Protein AF-A0A951C8J6-F1 (afdb_monomer)

Nearest PDB structures (foldseek):
  8d44-assembly1_A  TM=5.710E-01  e=3.673E+00  Homo sapiens
  6ziq-assembly1_N  TM=4.668E-01  e=6.842E+00  Bos taurus

Solvent-accessib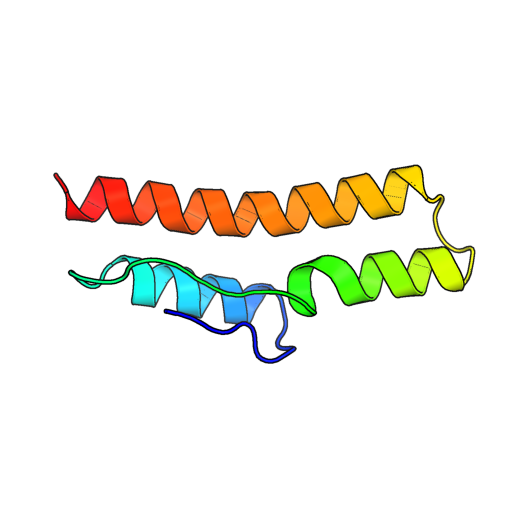le surface area (backbone atoms only — not comparable to full-atom values): 4255 Å² total; per-residue (Å²): 105,52,71,32,88,69,42,56,66,67,62,42,48,54,52,47,57,61,46,33,63,38,91,88,53,82,52,73,51,63,57,54,58,33,40,44,68,41,50,50,35,32,76,69,67,73,41,52,70,67,57,26,53,52,49,28,51,53,49,47,47,53,57,50,51,51,44,52,57,30,46,55,62,70,75,108

Structure (mmCIF, N/CA/C/O backbone):
data_AF-A0A951C8J6-F1
#
_entry.id   AF-A0A951C8J6-F1
#
loop_
_atom_site.group_PDB
_atom_site.id
_atom_site.type_symbol
_atom_site.label_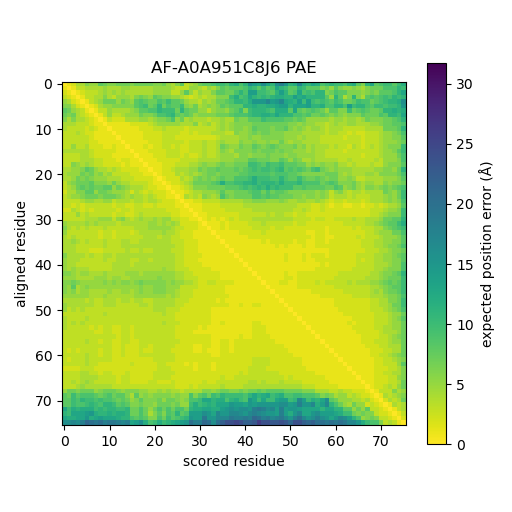atom_id
_atom_site.label_alt_id
_atom_site.label_comp_id
_atom_site.label_asym_id
_atom_site.label_entity_id
_atom_site.label_seq_id
_atom_site.pdbx_PDB_ins_code
_atom_site.Cartn_x
_atom_site.Cartn_y
_atom_site.Cartn_z
_atom_site.occupancy
_atom_site.B_iso_or_equiv
_atom_site.auth_seq_id
_atom_site.auth_comp_id
_atom_site.auth_asym_id
_atom_site.auth_atom_id
_atom_site.pdbx_PDB_model_num
ATOM 1 N N . MET A 1 1 ? -6.839 -8.258 12.521 1.00 73.38 1 MET A N 1
ATOM 2 C CA . MET A 1 1 ? -6.199 -7.554 11.386 1.00 73.38 1 MET A CA 1
ATOM 3 C C . MET A 1 1 ? -6.582 -8.211 10.066 1.00 73.38 1 MET A C 1
ATOM 5 O O . MET A 1 1 ? -6.823 -9.413 10.067 1.00 73.38 1 MET A O 1
ATOM 9 N N . VAL A 1 2 ? -6.648 -7.452 8.966 1.00 83.81 2 VAL A N 1
ATOM 10 C CA . VAL A 1 2 ? -6.920 -7.973 7.604 1.00 83.81 2 VAL A CA 1
ATOM 11 C C . VAL A 1 2 ? -5.612 -8.191 6.844 1.00 83.81 2 VAL A C 1
ATOM 13 O O . VAL A 1 2 ? -4.734 -7.333 6.879 1.00 83.81 2 VAL A O 1
ATOM 16 N N . LEU A 1 3 ? -5.498 -9.314 6.128 1.00 83.69 3 LEU A N 1
ATOM 17 C CA . LEU A 1 3 ? -4.380 -9.607 5.226 1.00 83.69 3 LEU A CA 1
ATOM 18 C C . LEU A 1 3 ? -4.839 -9.508 3.770 1.00 83.69 3 LEU A C 1
ATOM 20 O O . LEU A 1 3 ? -5.834 -10.129 3.402 1.00 83.69 3 LEU A O 1
ATOM 24 N N . GLY A 1 4 ? -4.074 -8.806 2.932 1.00 77.12 4 GLY A N 1
ATOM 25 C CA . GLY A 1 4 ? -4.417 -8.628 1.516 1.00 77.12 4 GLY A CA 1
ATOM 26 C C . GLY A 1 4 ? -4.331 -9.904 0.669 1.00 77.12 4 GLY A C 1
ATOM 27 O O . GLY A 1 4 ? -4.887 -9.948 -0.415 1.00 77.12 4 GLY A O 1
ATOM 28 N N . ARG A 1 5 ? -3.620 -10.946 1.131 1.00 82.81 5 ARG A N 1
ATOM 29 C CA . ARG A 1 5 ? -3.505 -12.287 0.504 1.00 82.81 5 ARG A CA 1
ATOM 30 C C . ARG A 1 5 ? -3.116 -12.350 -0.988 1.00 82.81 5 ARG A C 1
ATOM 32 O O . ARG A 1 5 ? -3.041 -13.442 -1.533 1.00 82.81 5 ARG A O 1
ATOM 39 N N . GLY A 1 6 ? -2.701 -11.240 -1.603 1.00 74.62 6 GLY A N 1
ATOM 40 C CA . GLY A 1 6 ? -2.432 -11.177 -3.049 1.00 74.62 6 GLY A CA 1
ATOM 41 C C . GLY A 1 6 ? -3.700 -11.030 -3.889 1.00 74.62 6 GLY A C 1
ATOM 42 O O . GLY A 1 6 ? -3.648 -11.231 -5.094 1.00 74.62 6 GLY A O 1
ATOM 43 N N . GLU A 1 7 ? -4.807 -10.694 -3.237 1.00 86.31 7 GLU A N 1
ATOM 44 C CA . GLU A 1 7 ? -6.104 -10.447 -3.849 1.00 86.31 7 GLU A CA 1
ATOM 45 C C . GLU A 1 7 ? -6.130 -9.068 -4.494 1.00 86.31 7 GLU A C 1
ATOM 47 O O . GLU A 1 7 ? -5.270 -8.216 -4.225 1.00 86.31 7 GLU A O 1
ATOM 52 N N . ASP A 1 8 ? -7.122 -8.846 -5.347 1.00 84.19 8 ASP A N 1
ATOM 53 C CA . ASP A 1 8 ? -7.289 -7.558 -5.998 1.00 84.19 8 ASP A CA 1
ATOM 54 C C . ASP A 1 8 ? -7.683 -6.446 -5.006 1.00 84.19 8 ASP A C 1
ATOM 56 O O . ASP A 1 8 ? -8.134 -6.674 -3.877 1.00 84.19 8 ASP A O 1
ATOM 60 N N . GLY A 1 9 ? -7.493 -5.197 -5.437 1.00 79.69 9 GLY A N 1
ATOM 61 C CA . GLY A 1 9 ? -7.781 -4.032 -4.604 1.00 79.69 9 GLY A CA 1
ATOM 62 C C . GLY A 1 9 ? -9.251 -3.922 -4.197 1.00 79.69 9 GLY A C 1
ATOM 63 O O . GLY A 1 9 ? -9.531 -3.419 -3.114 1.00 79.69 9 GLY A O 1
ATOM 64 N N . ALA A 1 10 ? -10.191 -4.404 -5.015 1.00 84.81 10 ALA A N 1
ATOM 65 C CA . ALA A 1 10 ? -11.614 -4.313 -4.703 1.00 84.81 10 ALA A CA 1
ATOM 66 C C . ALA A 1 10 ? -11.996 -5.245 -3.556 1.00 84.81 10 ALA A C 1
ATOM 68 O O . ALA A 1 10 ? -12.678 -4.822 -2.620 1.00 84.81 10 ALA A O 1
ATOM 69 N N . LYS A 1 11 ? -11.483 -6.475 -3.575 1.00 86.19 11 LYS A N 1
ATOM 70 C CA . LYS A 1 11 ? -11.710 -7.443 -2.508 1.00 86.19 11 LYS A CA 1
ATOM 71 C C . LYS A 1 11 ? -11.063 -7.008 -1.198 1.00 86.19 11 LYS A C 1
ATOM 73 O O . LYS A 1 11 ? -11.665 -7.130 -0.132 1.00 86.19 11 LYS A O 1
ATOM 78 N N . VAL A 1 12 ? -9.860 -6.439 -1.273 1.00 87.00 12 VAL A N 1
ATOM 79 C CA . VAL A 1 12 ? -9.185 -5.892 -0.091 1.00 87.00 12 VAL A CA 1
ATOM 80 C C . VAL A 1 12 ? -9.958 -4.713 0.504 1.00 87.00 12 VAL A C 1
ATOM 82 O O . VAL A 1 12 ? -10.097 -4.657 1.725 1.00 87.00 12 VAL A O 1
ATOM 85 N N . ARG A 1 13 ? -10.507 -3.815 -0.327 1.00 87.81 13 ARG A N 1
ATOM 86 C CA . ARG A 1 13 ? -11.377 -2.722 0.137 1.00 87.81 13 ARG A CA 1
ATOM 87 C C . ARG A 1 13 ? -12.599 -3.246 0.880 1.00 87.81 13 ARG A C 1
ATOM 89 O O . ARG A 1 13 ? -12.837 -2.819 2.001 1.00 87.81 13 ARG A O 1
ATOM 96 N N . GLU A 1 14 ? -13.323 -4.195 0.289 1.00 88.06 14 GLU A N 1
ATOM 97 C CA . GLU A 1 14 ? -14.501 -4.819 0.907 1.00 88.06 14 GLU A CA 1
ATOM 98 C C . GLU A 1 14 ? -14.165 -5.372 2.300 1.00 88.06 14 GLU A C 1
ATOM 100 O O . GLU A 1 14 ? -14.817 -5.032 3.287 1.00 88.06 14 GLU A O 1
ATOM 105 N N . TRP A 1 15 ? -13.090 -6.159 2.408 1.00 88.56 15 TRP A N 1
ATOM 106 C CA . TRP A 1 15 ? -12.668 -6.734 3.685 1.00 88.56 15 TRP A CA 1
ATOM 107 C C . TRP A 1 15 ? -12.238 -5.693 4.710 1.00 88.56 15 TRP A C 1
ATOM 109 O O . TRP A 1 15 ? -12.534 -5.859 5.892 1.00 88.56 15 TRP A O 1
ATOM 119 N N . LEU A 1 16 ? -11.533 -4.642 4.283 1.00 86.81 16 LEU A N 1
ATOM 120 C CA . LEU A 1 16 ? -11.128 -3.556 5.170 1.00 86.81 16 LEU A CA 1
ATOM 121 C C . LEU A 1 16 ? -12.337 -2.802 5.707 1.00 86.81 16 LEU A C 1
ATOM 123 O O . LEU A 1 16 ? -12.418 -2.602 6.914 1.00 86.81 16 LEU A O 1
ATOM 127 N N . THR A 1 17 ? -13.290 -2.449 4.846 1.00 86.00 17 THR A N 1
ATOM 128 C CA . THR A 1 17 ? -14.515 -1.758 5.257 1.00 86.00 17 THR A CA 1
ATOM 129 C C . THR A 1 17 ? -15.311 -2.595 6.256 1.00 86.00 17 THR A C 1
ATOM 131 O O . THR A 1 17 ? -15.707 -2.081 7.297 1.00 86.00 17 THR A O 1
ATOM 134 N N . THR A 1 18 ? -15.499 -3.894 6.000 1.00 86.50 18 THR A N 1
ATOM 135 C CA . THR A 1 18 ? -16.226 -4.771 6.930 1.00 86.50 18 THR A CA 1
ATOM 136 C C . THR A 1 18 ? -15.485 -4.958 8.253 1.00 86.50 18 THR A C 1
ATOM 138 O O . THR A 1 18 ? -16.096 -4.894 9.315 1.00 86.50 18 THR A O 1
ATOM 141 N N . ALA A 1 19 ? -14.174 -5.205 8.214 1.00 84.56 19 ALA A N 1
ATOM 142 C CA . ALA A 1 19 ? -13.413 -5.509 9.422 1.00 84.56 19 ALA A CA 1
ATOM 143 C C . ALA A 1 19 ? -13.166 -4.275 10.297 1.00 84.56 19 ALA A C 1
ATOM 145 O O . ALA A 1 19 ? -13.134 -4.404 11.518 1.00 84.56 19 ALA A O 1
ATOM 146 N N . ALA A 1 20 ? -13.008 -3.092 9.699 1.00 81.94 20 ALA A N 1
ATOM 147 C CA . ALA A 1 20 ? -12.751 -1.861 10.439 1.00 81.94 20 ALA A CA 1
ATOM 148 C C . ALA A 1 20 ? -13.963 -1.366 11.246 1.00 81.94 20 ALA A C 1
ATOM 150 O O . ALA A 1 20 ? -13.779 -0.627 12.206 1.00 81.94 20 ALA A O 1
ATOM 151 N N . ALA A 1 21 ? -15.173 -1.842 10.932 1.00 80.19 21 ALA A N 1
ATOM 152 C CA . ALA A 1 21 ? -16.371 -1.610 11.739 1.00 80.19 21 ALA A CA 1
ATOM 153 C C . ALA A 1 21 ? -16.434 -2.470 13.024 1.00 80.19 21 ALA A C 1
ATOM 155 O O . ALA A 1 21 ? -17.345 -2.305 13.834 1.00 80.19 21 ALA A O 1
ATOM 156 N N . VAL A 1 22 ? -15.504 -3.415 13.223 1.00 85.75 22 VAL A N 1
ATOM 157 C CA . VAL A 1 22 ? -15.509 -4.330 14.376 1.00 85.75 22 VAL A CA 1
ATOM 158 C C . VAL A 1 22 ? -14.687 -3.747 15.536 1.00 85.75 22 VAL A C 1
ATOM 160 O O . VAL A 1 22 ? -13.489 -3.497 15.366 1.00 85.75 22 VAL A O 1
ATOM 163 N N . PRO A 1 23 ? -15.263 -3.601 16.748 1.00 80.62 23 PRO A N 1
ATOM 164 C CA . PRO A 1 23 ? -14.511 -3.190 17.931 1.00 80.62 23 PRO A CA 1
ATOM 165 C C . PRO A 1 23 ? -13.314 -4.110 18.199 1.00 80.62 23 PRO A C 1
ATOM 167 O O . PRO A 1 23 ? -13.433 -5.335 18.195 1.00 80.62 23 PRO A O 1
ATOM 170 N N . GLY A 1 24 ? -12.141 -3.520 18.434 1.00 82.69 24 GLY A N 1
ATOM 171 C CA . GLY A 1 24 ? -10.891 -4.267 18.617 1.00 82.69 24 GLY A CA 1
ATOM 172 C C . GLY A 1 24 ? -10.151 -4.599 17.315 1.00 82.69 24 GLY A C 1
ATOM 173 O O . GLY A 1 24 ? -9.119 -5.272 17.346 1.00 82.69 24 GLY A O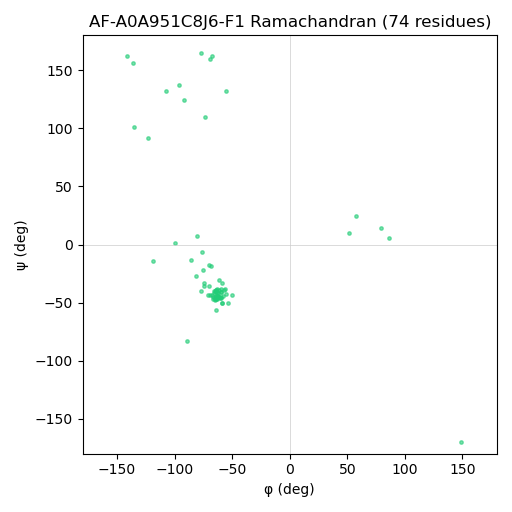 1
ATOM 174 N N . PHE A 1 25 ? -10.619 -4.111 16.163 1.00 86.12 25 PHE A N 1
ATOM 175 C CA . PHE A 1 25 ? -9.842 -4.158 14.930 1.00 86.12 25 PHE A CA 1
ATOM 176 C C . PHE A 1 25 ? -8.697 -3.132 14.949 1.00 86.12 25 PHE A C 1
ATOM 178 O O . PHE A 1 25 ? -8.913 -1.930 14.852 1.00 86.12 25 PHE A O 1
ATOM 185 N N . ILE A 1 26 ? -7.456 -3.616 15.055 1.00 86.56 26 ILE A N 1
ATOM 186 C CA . ILE A 1 26 ? -6.271 -2.762 15.272 1.00 86.56 26 ILE A CA 1
ATOM 187 C C . ILE A 1 26 ? -5.436 -2.445 14.017 1.00 86.56 26 ILE A C 1
ATOM 189 O O . ILE A 1 26 ? -4.404 -1.793 14.141 1.00 86.56 26 ILE A O 1
ATOM 193 N N . GLY A 1 27 ? -5.816 -2.918 12.821 1.00 88.75 27 GLY A N 1
ATOM 194 C CA . GLY A 1 27 ? -5.081 -2.595 11.586 1.00 88.75 27 GLY A CA 1
ATOM 195 C C . GLY A 1 27 ? -5.085 -3.672 10.499 1.00 88.75 27 GLY A C 1
ATOM 196 O O . GLY A 1 27 ? -5.795 -4.680 10.580 1.00 88.75 27 GLY A O 1
ATOM 197 N N . PHE A 1 28 ? -4.255 -3.473 9.473 1.00 91.94 28 PHE A N 1
ATOM 198 C CA . PHE A 1 28 ? -4.187 -4.310 8.273 1.00 91.94 28 PHE A CA 1
ATOM 199 C C . PHE A 1 28 ? -2.755 -4.532 7.769 1.00 91.94 28 PHE A C 1
ATOM 201 O O . PHE A 1 28 ? -1.842 -3.782 8.096 1.00 91.94 28 PHE A O 1
ATOM 208 N N . ALA A 1 29 ? -2.568 -5.554 6.931 1.00 92.06 29 ALA A N 1
ATOM 209 C CA . ALA A 1 29 ? -1.332 -5.814 6.201 1.00 92.06 29 ALA A CA 1
ATOM 210 C C . ALA A 1 29 ? -1.638 -6.158 4.733 1.00 92.06 29 ALA A C 1
ATOM 212 O O . ALA A 1 29 ? -2.019 -7.282 4.384 1.00 92.06 29 ALA A O 1
ATOM 213 N N . VAL A 1 30 ? -1.463 -5.171 3.851 1.00 90.81 30 VAL A N 1
ATOM 214 C CA . VAL A 1 30 ? -1.751 -5.270 2.413 1.00 90.81 30 VAL A CA 1
ATOM 215 C C . VAL A 1 30 ? -0.488 -4.926 1.620 1.00 90.81 30 VAL A C 1
ATOM 217 O O . VAL A 1 30 ? -0.204 -3.770 1.322 1.00 90.81 30 VAL A O 1
ATOM 220 N N . GLY A 1 31 ? 0.302 -5.957 1.309 1.00 91.56 31 GLY A N 1
ATOM 221 C CA . GLY A 1 31 ? 1.564 -5.829 0.575 1.00 91.56 31 GLY A CA 1
ATOM 222 C C . GLY A 1 31 ? 1.383 -5.912 -0.940 1.00 91.56 31 GLY A C 1
ATOM 223 O O . GLY A 1 31 ? 1.298 -4.891 -1.613 1.00 91.56 31 GLY A O 1
ATOM 224 N N . ARG A 1 32 ? 1.322 -7.139 -1.481 1.00 91.75 32 ARG A N 1
ATOM 225 C CA . ARG A 1 32 ? 1.313 -7.404 -2.936 1.00 91.75 32 ARG A CA 1
ATOM 226 C C . ARG A 1 32 ? 0.277 -6.575 -3.701 1.00 91.75 32 ARG A C 1
ATOM 228 O O . ARG A 1 32 ? 0.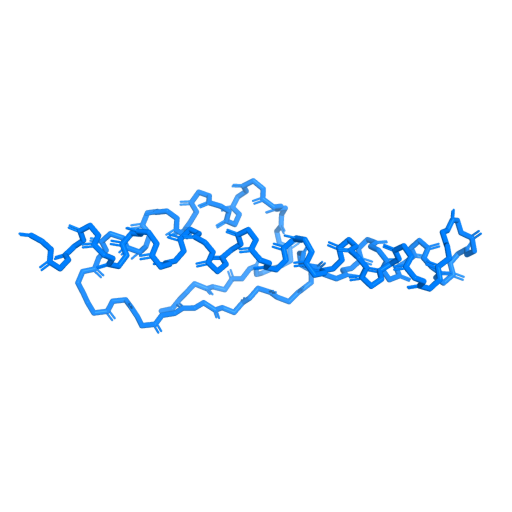621 -5.993 -4.718 1.00 91.75 32 ARG A O 1
ATOM 235 N N . THR A 1 33 ? -0.938 -6.439 -3.181 1.00 92.69 33 THR A N 1
ATOM 236 C CA . THR A 1 33 ? -1.997 -5.614 -3.787 1.00 92.69 33 THR A CA 1
ATOM 237 C C . THR A 1 33 ? -1.591 -4.137 -3.942 1.00 92.69 33 THR A C 1
ATOM 239 O O . THR A 1 33 ? -1.957 -3.484 -4.919 1.00 92.69 33 THR A O 1
ATOM 242 N N . SER A 1 34 ? -0.782 -3.613 -3.015 1.00 92.38 34 SER A N 1
ATOM 243 C CA . SER A 1 34 ? -0.299 -2.228 -3.029 1.00 92.38 34 SER A CA 1
ATOM 244 C C . SER A 1 34 ? 0.837 -2.014 -4.030 1.00 92.38 34 SER A C 1
ATOM 246 O O . SER A 1 34 ? 0.861 -0.984 -4.696 1.00 92.38 34 SER A O 1
ATOM 248 N N . PHE A 1 35 ? 1.774 -2.965 -4.156 1.00 94.62 35 PHE A N 1
ATOM 249 C CA . PHE A 1 35 ? 3.023 -2.724 -4.891 1.00 94.62 35 PHE A CA 1
ATOM 250 C C . PHE A 1 35 ? 3.302 -3.600 -6.109 1.00 94.62 35 PHE A C 1
ATOM 252 O O . PHE A 1 35 ? 4.189 -3.248 -6.881 1.00 94.62 35 PHE A O 1
ATOM 259 N N . TRP A 1 36 ? 2.599 -4.715 -6.312 1.00 94.81 36 TRP A N 1
ATOM 260 C CA . TRP A 1 36 ? 2.992 -5.707 -7.317 1.00 94.81 36 TRP A CA 1
ATOM 261 C C . TRP A 1 36 ? 2.934 -5.166 -8.750 1.00 94.81 36 TRP A C 1
ATOM 263 O O . TRP A 1 36 ? 3.964 -5.155 -9.423 1.00 94.81 36 TRP A O 1
ATOM 273 N N . ASP A 1 37 ? 1.786 -4.657 -9.207 1.00 95.50 37 ASP A N 1
ATOM 274 C CA . ASP A 1 37 ? 1.668 -4.187 -10.598 1.00 95.50 37 ASP A CA 1
ATOM 275 C C . ASP A 1 37 ? 2.563 -2.977 -10.899 1.00 95.50 37 ASP A C 1
ATOM 277 O O . ASP A 1 37 ? 3.243 -3.005 -11.925 1.00 95.50 37 ASP A O 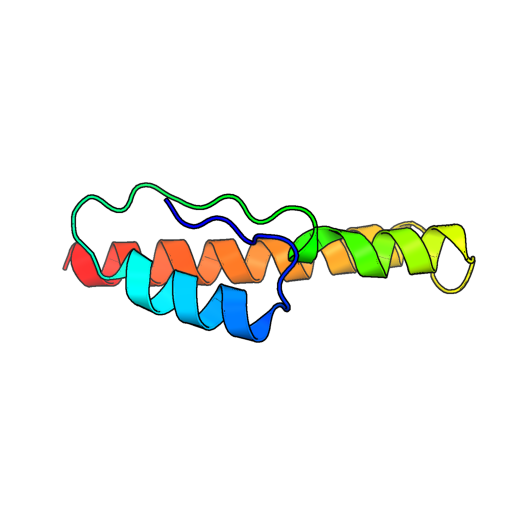1
ATOM 281 N N . PRO A 1 38 ? 2.636 -1.931 -10.045 1.00 96.94 38 PRO A N 1
ATOM 282 C CA . PRO A 1 38 ? 3.553 -0.817 -10.280 1.00 96.94 38 PRO A CA 1
ATOM 283 C C . PRO A 1 38 ? 5.018 -1.269 -10.329 1.00 96.94 38 PRO A C 1
ATOM 285 O O . PRO A 1 38 ? 5.780 -0.800 -11.174 1.00 96.94 38 PRO A O 1
ATOM 288 N N . LEU A 1 39 ? 5.412 -2.221 -9.475 1.00 97.12 39 LEU A N 1
ATOM 289 C CA . LEU A 1 39 ? 6.772 -2.759 -9.451 1.00 97.12 39 LEU A CA 1
ATOM 290 C C . LEU A 1 39 ? 7.091 -3.569 -10.716 1.00 97.12 39 LEU A C 1
ATOM 292 O O . LEU A 1 39 ? 8.162 -3.396 -11.296 1.00 97.12 39 LEU A O 1
ATOM 296 N N . VAL A 1 40 ? 6.161 -4.416 -11.169 1.00 97.62 40 VAL A N 1
ATOM 297 C CA . VAL A 1 40 ? 6.291 -5.173 -12.424 1.00 97.62 40 VAL A CA 1
ATOM 298 C C . VAL A 1 40 ? 6.342 -4.227 -13.623 1.00 97.62 40 VAL A C 1
ATOM 300 O O . VAL A 1 40 ? 7.210 -4.376 -14.477 1.00 97.62 40 VAL A O 1
ATOM 303 N N . ASN A 1 41 ? 5.477 -3.212 -13.670 1.00 98.06 41 ASN A N 1
ATOM 304 C CA . ASN A 1 41 ? 5.458 -2.234 -14.756 1.00 98.06 41 ASN A CA 1
ATOM 305 C C . ASN A 1 41 ? 6.751 -1.417 -14.824 1.00 98.06 41 ASN A C 1
ATOM 307 O O . ASN A 1 41 ? 7.236 -1.140 -15.920 1.00 98.06 41 ASN A O 1
ATOM 311 N N . TRP A 1 42 ? 7.330 -1.056 -13.678 1.00 98.19 42 TRP A N 1
ATOM 312 C CA . TRP A 1 42 ? 8.632 -0.395 -13.642 1.00 98.19 42 TRP A CA 1
ATOM 313 C C . TRP A 1 42 ? 9.757 -1.317 -14.120 1.00 98.19 42 TRP A C 1
ATOM 315 O O . TRP A 1 42 ? 10.544 -0.916 -14.975 1.00 98.19 42 TRP A O 1
ATOM 325 N N . ARG A 1 43 ? 9.804 -2.565 -13.632 1.00 97.94 43 ARG A N 1
ATOM 326 C CA . ARG A 1 43 ? 10.784 -3.576 -14.071 1.00 97.94 43 ARG A CA 1
ATOM 327 C C . ARG A 1 43 ? 10.719 -3.813 -15.583 1.00 97.94 43 ARG A C 1
ATOM 329 O O . ARG A 1 43 ? 11.750 -3.963 -16.228 1.00 97.94 43 ARG A O 1
ATOM 336 N N . ASP A 1 44 ? 9.511 -3.829 -16.136 1.00 98.25 44 ASP A N 1
ATOM 337 C CA . ASP A 1 44 ? 9.257 -4.024 -17.563 1.00 98.25 44 ASP A CA 1
ATOM 338 C C . ASP A 1 44 ? 9.458 -2.732 -18.391 1.00 98.25 44 ASP A C 1
ATOM 340 O O . ASP A 1 44 ? 9.135 -2.713 -19.576 1.00 98.25 44 ASP A O 1
ATOM 344 N N . ASN A 1 45 ? 9.970 -1.647 -17.790 1.00 97.94 45 ASN A N 1
ATOM 345 C CA . ASN A 1 45 ? 10.176 -0.326 -18.405 1.00 97.94 45 ASN A CA 1
ATOM 346 C C . ASN A 1 45 ? 8.905 0.320 -18.996 1.00 97.94 45 ASN A C 1
ATOM 348 O O . ASN A 1 45 ? 8.988 1.165 -19.885 1.00 97.94 45 ASN A O 1
ATOM 352 N N . LYS A 1 46 ? 7.718 -0.049 -18.499 1.00 98.50 46 LYS A N 1
ATOM 353 C CA . LYS A 1 46 ? 6.424 0.520 -18.926 1.00 98.50 46 LYS A CA 1
ATOM 354 C C . LYS A 1 46 ? 6.117 1.853 -18.247 1.00 98.50 46 LYS A C 1
ATOM 356 O O . LYS A 1 46 ? 5.379 2.663 -18.796 1.00 98.50 46 LYS A O 1
ATOM 361 N N . ILE A 1 47 ? 6.658 2.062 -17.047 1.00 98.50 47 ILE A N 1
ATOM 362 C CA . ILE A 1 47 ? 6.534 3.302 -16.275 1.00 98.50 47 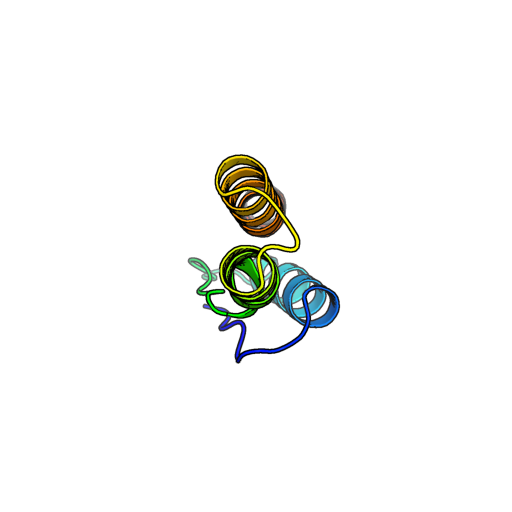ILE A CA 1
ATOM 363 C C . ILE A 1 47 ? 7.882 3.688 -15.671 1.00 98.50 47 ILE A C 1
ATOM 365 O O . ILE A 1 47 ? 8.744 2.841 -15.427 1.00 98.50 47 ILE A O 1
ATOM 369 N N . SER A 1 48 ? 8.054 4.975 -15.386 1.00 98.56 48 SER A N 1
ATOM 370 C CA . SER A 1 48 ? 9.208 5.472 -14.640 1.00 98.56 48 SER A CA 1
ATOM 371 C C . SER A 1 48 ? 9.166 5.027 -13.176 1.00 98.56 48 SER A C 1
ATOM 373 O O . SER A 1 48 ? 8.110 4.737 -12.608 1.00 98.56 48 SER A O 1
ATOM 375 N N . ARG A 1 49 ? 10.329 5.056 -12.515 1.00 98.00 49 ARG A N 1
ATOM 376 C CA . ARG A 1 49 ? 10.419 4.822 -11.067 1.00 98.00 49 ARG A CA 1
ATOM 377 C C . ARG A 1 49 ? 9.530 5.787 -10.274 1.00 98.00 49 ARG A C 1
ATOM 379 O O . ARG A 1 49 ? 8.935 5.378 -9.285 1.00 98.00 49 ARG A O 1
ATOM 386 N N . ALA A 1 50 ? 9.448 7.051 -10.695 1.00 98.44 50 ALA A N 1
ATOM 387 C CA . ALA A 1 50 ? 8.627 8.061 -10.028 1.00 98.44 50 ALA A CA 1
ATOM 388 C C . ALA A 1 50 ? 7.134 7.705 -10.094 1.00 98.44 50 ALA A C 1
ATOM 390 O O . ALA A 1 50 ? 6.475 7.676 -9.061 1.00 98.44 50 ALA A O 1
ATOM 391 N N . GLN A 1 51 ? 6.645 7.319 -11.277 1.00 98.38 51 GLN A N 1
ATOM 392 C CA . GLN A 1 51 ? 5.265 6.856 -11.463 1.00 98.38 51 GLN A CA 1
ATOM 393 C C . GLN A 1 51 ? 4.965 5.597 -10.642 1.00 98.38 51 GLN A C 1
ATOM 395 O O . GLN A 1 51 ? 3.894 5.478 -10.056 1.00 98.38 51 GLN A O 1
ATOM 400 N N . ALA A 1 52 ? 5.915 4.662 -10.549 1.00 98.31 52 ALA A N 1
ATOM 401 C CA . ALA A 1 52 ? 5.742 3.476 -9.714 1.00 98.31 52 ALA A CA 1
ATOM 402 C C . ALA A 1 52 ? 5.604 3.834 -8.227 1.00 98.31 52 ALA A C 1
ATOM 404 O O . ALA A 1 52 ? 4.725 3.309 -7.550 1.00 98.31 52 ALA A O 1
ATOM 405 N N . VAL A 1 53 ? 6.445 4.742 -7.722 1.00 98.25 53 VAL A N 1
ATOM 406 C CA . VAL A 1 53 ? 6.374 5.227 -6.334 1.00 98.25 53 VAL A CA 1
ATOM 407 C C . VAL A 1 53 ? 5.041 5.922 -6.061 1.00 98.25 53 VAL A C 1
ATOM 409 O O . VAL A 1 53 ? 4.414 5.642 -5.040 1.00 98.25 53 VAL A O 1
ATOM 412 N N . GLU A 1 54 ? 4.598 6.787 -6.972 1.00 98.38 54 GLU A N 1
ATOM 413 C CA . GLU A 1 54 ? 3.329 7.508 -6.859 1.00 98.38 54 GLU A CA 1
ATOM 414 C C . GLU A 1 54 ? 2.134 6.549 -6.799 1.00 98.38 54 GLU A C 1
ATOM 416 O O . GLU A 1 54 ? 1.307 6.653 -5.893 1.00 98.38 54 GLU A O 1
ATOM 421 N N . GLU A 1 55 ? 2.086 5.545 -7.678 1.00 97.69 55 GLU A N 1
ATOM 422 C CA . GLU A 1 55 ? 1.006 4.554 -7.677 1.00 97.69 55 GLU A CA 1
ATOM 423 C C . GLU A 1 55 ? 0.988 3.690 -6.413 1.00 97.69 55 GLU A C 1
ATOM 425 O O . GLU A 1 55 ? -0.084 3.414 -5.869 1.00 97.69 55 GLU A O 1
ATOM 430 N N . ILE A 1 56 ? 2.156 3.284 -5.908 1.00 97.44 56 ILE A N 1
ATOM 431 C CA . ILE A 1 56 ? 2.252 2.525 -4.653 1.00 97.44 56 ILE A CA 1
ATOM 432 C C . ILE A 1 56 ? 1.741 3.369 -3.484 1.00 97.44 56 ILE A C 1
ATOM 434 O O . ILE A 1 56 ? 0.946 2.886 -2.675 1.00 97.44 56 ILE A O 1
ATOM 438 N N . ALA A 1 57 ? 2.173 4.631 -3.405 1.00 97.44 57 ALA A N 1
ATOM 439 C CA . ALA A 1 57 ? 1.755 5.549 -2.354 1.00 97.44 57 ALA A CA 1
ATOM 440 C C . ALA A 1 57 ? 0.243 5.805 -2.403 1.00 97.44 57 ALA A C 1
ATOM 442 O O . ALA A 1 57 ? -0.418 5.731 -1.368 1.00 97.44 57 ALA A O 1
ATOM 443 N N . ARG A 1 58 ? -0.314 6.033 -3.599 1.00 97.06 58 ARG A N 1
ATOM 444 C CA . ARG A 1 58 ? -1.752 6.233 -3.814 1.00 97.06 58 ARG A CA 1
ATOM 445 C C . ARG A 1 58 ? -2.565 5.025 -3.344 1.00 97.06 58 ARG A C 1
ATOM 447 O O . ARG A 1 58 ? -3.498 5.194 -2.565 1.00 97.06 58 ARG A O 1
ATOM 454 N N . ARG A 1 59 ? -2.189 3.812 -3.772 1.00 95.00 59 ARG A N 1
ATOM 455 C CA . ARG A 1 59 ? -2.870 2.560 -3.388 1.00 95.00 59 ARG A CA 1
ATOM 456 C C . ARG A 1 59 ? -2.796 2.307 -1.883 1.00 95.00 59 ARG A C 1
ATOM 458 O O . ARG A 1 59 ? -3.790 1.939 -1.273 1.00 95.00 59 ARG A O 1
ATOM 465 N N . TYR A 1 60 ? -1.629 2.505 -1.271 1.00 95.19 60 TYR A N 1
ATOM 466 C CA . TYR A 1 60 ? -1.477 2.307 0.171 1.00 95.19 60 TYR A CA 1
ATOM 467 C C . TYR A 1 60 ? -2.289 3.328 0.976 1.00 95.19 60 TYR A C 1
ATOM 469 O O . TYR A 1 60 ? -2.945 2.964 1.952 1.00 95.19 60 TYR A O 1
ATOM 477 N N . ARG A 1 61 ? -2.281 4.595 0.544 1.00 95.62 61 ARG A N 1
ATOM 478 C CA . ARG A 1 61 ? -3.038 5.675 1.179 1.00 95.62 61 ARG A CA 1
ATOM 479 C C . ARG A 1 61 ? -4.541 5.400 1.192 1.00 95.62 61 ARG A C 1
ATOM 481 O O . ARG A 1 61 ? -5.160 5.610 2.225 1.00 95.62 61 ARG A O 1
ATOM 488 N N . GLU A 1 62 ? -5.095 4.858 0.111 1.00 93.25 62 GLU A N 1
ATOM 489 C CA . GLU A 1 62 ? -6.507 4.448 0.038 1.00 93.25 62 GLU A CA 1
ATOM 490 C C . GLU A 1 62 ? -6.880 3.466 1.167 1.00 93.25 62 GLU A C 1
ATOM 492 O O . GLU A 1 62 ? -7.910 3.617 1.821 1.00 93.25 62 GLU A O 1
ATOM 497 N N . PHE A 1 63 ? -6.018 2.488 1.466 1.00 92.00 63 PHE A N 1
ATOM 498 C CA . PHE A 1 63 ? -6.261 1.542 2.562 1.00 92.00 63 PHE A CA 1
ATOM 499 C C . PHE A 1 63 ? -6.138 2.183 3.949 1.00 92.00 63 PHE A C 1
ATOM 501 O O . PHE A 1 63 ? -6.891 1.821 4.854 1.00 92.00 63 PHE A O 1
ATOM 508 N N . VAL A 1 64 ? -5.213 3.134 4.116 1.00 92.69 64 VAL A N 1
ATOM 509 C CA . VAL A 1 64 ? -5.086 3.920 5.354 1.00 92.69 64 VAL A CA 1
ATOM 510 C C . VAL A 1 64 ? -6.341 4.759 5.585 1.00 92.69 64 VAL A C 1
ATOM 512 O O . VAL A 1 64 ? -6.884 4.736 6.685 1.00 92.69 64 VAL A O 1
ATOM 515 N N . GLU A 1 65 ? -6.833 5.444 4.553 1.00 93.06 65 GLU A N 1
ATOM 516 C CA . GLU A 1 65 ? -8.041 6.272 4.632 1.00 93.06 65 GLU A CA 1
ATOM 517 C C . GLU A 1 65 ? -9.264 5.432 5.030 1.00 93.06 65 GLU A C 1
ATOM 519 O O . GLU A 1 65 ? -9.972 5.796 5.966 1.00 93.06 65 GLU A O 1
ATOM 524 N N . ILE A 1 66 ? -9.459 4.253 4.423 1.00 89.38 66 ILE A N 1
ATOM 525 C CA . ILE A 1 66 ? -10.541 3.329 4.814 1.00 89.38 66 ILE A CA 1
ATOM 526 C C . ILE A 1 66 ? -10.429 2.929 6.290 1.00 89.38 66 ILE A C 1
ATOM 528 O O . ILE A 1 66 ? -11.435 2.893 6.998 1.00 89.38 66 ILE A O 1
ATOM 532 N N . PHE A 1 67 ? -9.221 2.609 6.756 1.00 88.25 67 PHE A N 1
ATOM 533 C CA . PHE A 1 67 ? -9.005 2.189 8.137 1.00 88.25 67 PHE A CA 1
ATOM 534 C C . PHE A 1 67 ? -9.306 3.309 9.142 1.00 88.25 67 PHE A C 1
ATOM 536 O O . PHE A 1 67 ? -10.035 3.070 10.105 1.00 88.25 67 PHE A O 1
ATOM 543 N N . GLU A 1 68 ? -8.789 4.519 8.917 1.00 88.81 68 GLU A N 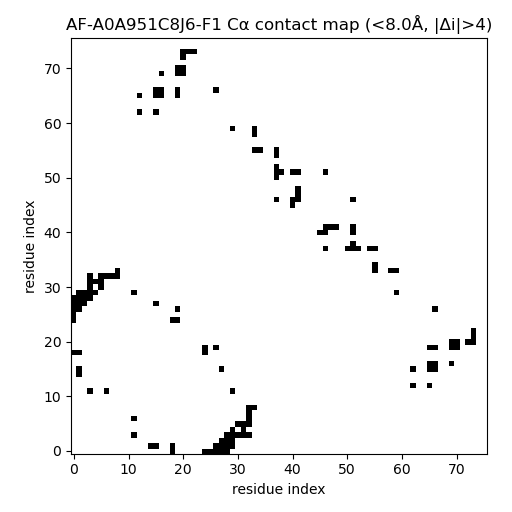1
ATOM 544 C CA . GLU A 1 68 ? -8.983 5.639 9.847 1.00 88.81 68 GLU A CA 1
ATOM 545 C C . GLU A 1 68 ? -10.439 6.131 9.855 1.00 88.81 68 GLU A C 1
ATOM 547 O O . GLU A 1 68 ? -11.009 6.289 10.932 1.00 88.81 68 GLU A O 1
ATOM 552 N N . THR A 1 69 ? -11.101 6.266 8.696 1.00 87.00 69 THR A N 1
ATOM 553 C CA . THR A 1 69 ? -12.511 6.708 8.641 1.00 87.00 69 THR A CA 1
ATOM 554 C C . THR A 1 69 ? -13.447 5.770 9.411 1.00 87.00 69 THR A C 1
ATOM 556 O O . THR A 1 69 ? -14.358 6.214 10.114 1.00 87.00 69 THR A O 1
ATOM 559 N N . GLN A 1 70 ? -13.245 4.456 9.302 1.00 78.38 70 GLN A N 1
ATOM 560 C CA . GLN A 1 70 ? -14.088 3.489 10.010 1.00 78.38 70 GLN A CA 1
ATOM 561 C C . GLN A 1 70 ? -13.775 3.444 11.509 1.00 78.38 70 GLN A C 1
ATOM 563 O O . GLN A 1 70 ? -14.689 3.333 12.324 1.00 78.38 70 GLN A O 1
ATOM 568 N N . LYS A 1 71 ? -12.505 3.612 11.890 1.00 74.81 71 LYS A N 1
ATOM 569 C CA . LYS A 1 71 ? -12.098 3.725 13.293 1.00 74.81 71 LYS A CA 1
ATOM 570 C C . LYS A 1 71 ? -12.714 4.952 13.973 1.00 74.81 71 LYS A C 1
ATOM 572 O O . LYS A 1 71 ? -13.168 4.837 15.107 1.00 74.81 71 LYS A O 1
ATOM 577 N N . GLU A 1 72 ? -12.761 6.094 13.288 1.00 74.19 72 GLU A N 1
ATOM 578 C CA . GLU A 1 72 ? -13.447 7.298 13.777 1.00 74.19 72 GLU A CA 1
ATOM 579 C C . GLU A 1 72 ? -14.956 7.068 13.930 1.00 74.19 72 GLU A C 1
ATOM 581 O O . GLU A 1 72 ? -15.533 7.455 14.941 1.00 74.19 72 GLU A O 1
ATOM 586 N N . THR A 1 73 ? -15.581 6.371 12.976 1.00 73.31 73 THR A N 1
ATOM 587 C CA . THR A 1 73 ? -17.022 6.057 13.011 1.00 73.31 73 THR A CA 1
ATOM 588 C C . THR A 1 73 ? -17.399 5.154 14.190 1.00 73.31 73 THR A C 1
ATOM 590 O O . THR A 1 73 ? -18.439 5.356 14.801 1.00 73.31 73 THR A O 1
ATOM 593 N N . VAL A 1 74 ? -16.570 4.161 14.526 1.00 66.69 74 VAL A N 1
ATOM 594 C CA . VAL A 1 74 ? -16.817 3.236 15.653 1.00 66.69 74 VAL A CA 1
ATOM 595 C C . VAL A 1 74 ? -16.554 3.892 17.016 1.00 66.69 74 VAL A C 1
ATOM 597 O O . VAL A 1 74 ? -17.053 3.416 18.034 1.00 66.69 74 VAL A O 1
ATOM 600 N N . ALA A 1 75 ? -15.750 4.958 17.058 1.00 61.41 75 ALA A N 1
ATOM 601 C CA . ALA A 1 75 ? -15.420 5.678 18.287 1.00 61.41 75 ALA A CA 1
ATOM 602 C C . ALA A 1 75 ? -16.448 6.761 18.679 1.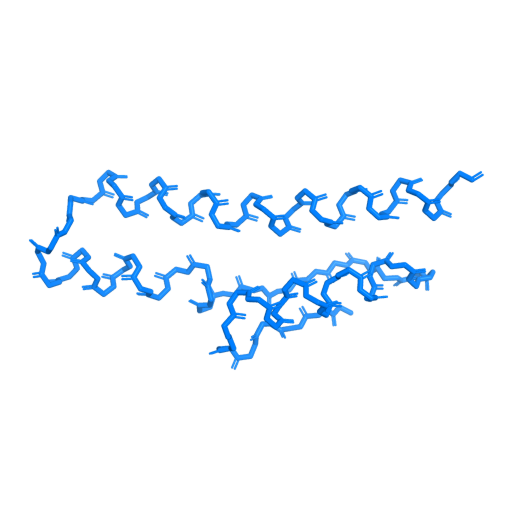00 61.41 75 ALA A C 1
ATOM 604 O O . ALA A 1 75 ? -16.372 7.258 19.805 1.00 61.41 75 ALA A O 1
ATOM 605 N N . ALA A 1 76 ? -17.356 7.135 17.769 1.00 57.25 76 ALA A N 1
ATOM 606 C CA . ALA A 1 76 ? -18.417 8.130 17.965 1.00 57.25 76 ALA A CA 1
ATOM 607 C C . ALA A 1 76 ? -19.721 7.496 18.477 1.00 57.25 76 ALA A C 1
ATOM 609 O O . ALA A 1 76 ? -20.403 8.164 19.288 1.00 57.25 76 ALA A O 1
#

Radius of gyration: 13.91 Å; Cα contacts (8 Å, |Δi|>4): 76; chains: 1; bounding box: 29×20×38 Å

Foldseek 3Di:
DEEQPLDELVVSLVVLLVQLLDPPSDDYHYDCNLQVPLVVCVVVVVDPPVVSVVSSCVSVVVSVVSNVVSNVVNVD

Sequence (76 aa):
MVLGRGEDGAKVREWLTTAAAVPGFIGFAVGRTSFWDPLVNWRDNKISRAQAVEEIARRYREFVEIFETQKETVAA

pLDDT: mean 88.76, std 9.04, range [57.25, 98.56]

M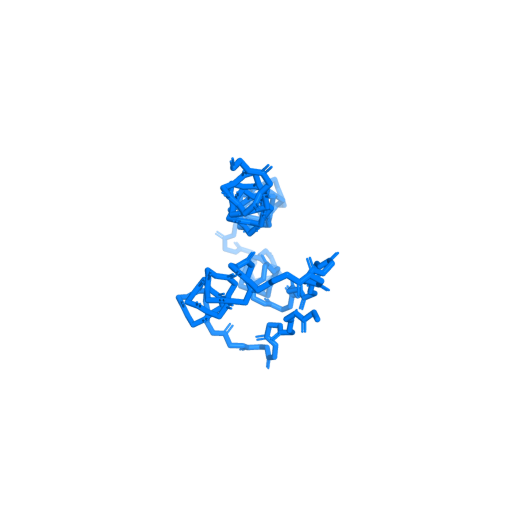ean predicted aligned error: 4.46 Å

Secondary structure (DSSP, 8-state):
-EE-TT--HHHHHHHHHHHHTSTT---EE--HHHHHHHHHHHHTTSS-HHHHHHHHHHHHHHHHHHHHHHHHHHH-